Protein AF-A0A096LL89-F1 (afdb_monomer_lite)

Radius of gyration: 14.62 Å; chains: 1; bounding box: 27×29×42 Å

Structure (mmCIF, N/CA/C/O backbone):
data_AF-A0A096LL89-F1
#
_entry.id   AF-A0A096LL89-F1
#
loop_
_atom_site.group_PDB
_atom_site.id
_atom_site.type_symbol
_atom_site.label_atom_id
_atom_site.label_alt_id
_atom_site.label_comp_id
_atom_site.label_asym_id
_atom_site.label_entity_id
_atom_site.label_seq_id
_atom_site.pdbx_PDB_ins_code
_atom_site.Cartn_x
_atom_site.Cartn_y
_atom_site.Cartn_z
_atom_site.occupancy
_atom_site.B_iso_or_equiv
_atom_site.auth_seq_id
_atom_site.auth_comp_id
_atom_site.auth_asym_id
_atom_site.auth_atom_id
_atom_site.pdbx_PDB_model_num
ATOM 1 N N . MET A 1 1 ? 9.174 5.399 2.234 1.00 56.66 1 MET A N 1
ATOM 2 C CA . MET A 1 1 ? 8.123 6.413 2.494 1.00 56.66 1 MET A CA 1
ATOM 3 C C . MET A 1 1 ? 6.931 5.811 3.228 1.00 56.66 1 MET A C 1
ATOM 5 O O . MET A 1 1 ? 6.639 6.273 4.319 1.00 56.66 1 MET A O 1
ATOM 9 N N . LEU A 1 2 ? 6.275 4.781 2.680 1.00 60.78 2 LEU A N 1
ATOM 10 C CA . LEU A 1 2 ? 5.147 4.113 3.347 1.00 60.78 2 LEU A CA 1
ATOM 11 C C . LEU A 1 2 ? 5.511 3.566 4.733 1.00 60.78 2 LEU A C 1
ATOM 13 O O . LEU A 1 2 ? 4.757 3.781 5.673 1.00 60.78 2 LEU A O 1
ATOM 17 N N . GLU A 1 3 ? 6.699 2.984 4.895 1.00 65.38 3 GLU A N 1
ATOM 18 C CA . GLU A 1 3 ? 7.200 2.531 6.202 1.00 65.38 3 GLU A CA 1
ATOM 19 C C . GLU A 1 3 ? 7.307 3.662 7.236 1.00 65.38 3 GLU A C 1
ATOM 21 O O . GLU A 1 3 ? 6.878 3.502 8.372 1.00 65.38 3 GLU A O 1
ATOM 26 N N . LEU A 1 4 ? 7.782 4.843 6.832 1.00 60.41 4 LEU A N 1
ATOM 27 C CA . LEU A 1 4 ? 7.888 6.012 7.714 1.00 60.41 4 LEU A CA 1
ATOM 28 C C . LEU A 1 4 ? 6.517 6.553 8.149 1.00 60.41 4 LEU A C 1
ATOM 30 O O . LEU A 1 4 ? 6.412 7.168 9.206 1.00 60.41 4 LEU A O 1
ATOM 34 N N . LEU A 1 5 ? 5.479 6.352 7.334 1.00 64.81 5 LEU A N 1
ATOM 35 C CA . LEU A 1 5 ? 4.137 6.895 7.567 1.00 64.81 5 LEU A CA 1
ATOM 36 C C . LEU A 1 5 ? 3.173 5.894 8.219 1.00 64.81 5 LEU A C 1
ATOM 38 O O . LEU A 1 5 ? 2.239 6.310 8.902 1.00 64.81 5 LEU A O 1
ATOM 42 N N .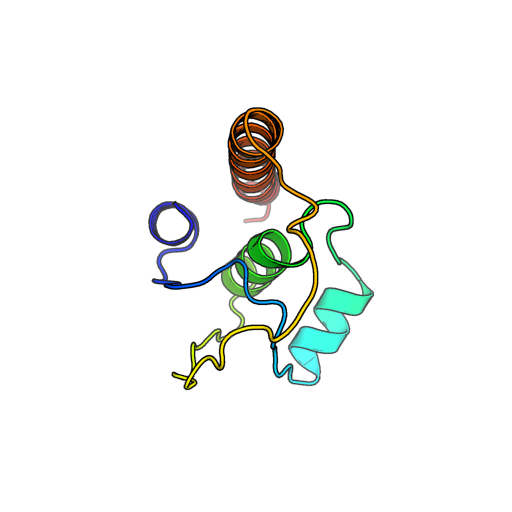 THR A 1 6 ? 3.390 4.594 8.018 1.00 65.19 6 THR A N 1
ATOM 43 C CA . THR A 1 6 ? 2.509 3.509 8.491 1.00 65.19 6 THR A CA 1
ATOM 44 C C . THR A 1 6 ? 3.174 2.589 9.518 1.00 65.19 6 THR A C 1
ATOM 46 O O . THR A 1 6 ? 2.486 1.816 10.180 1.00 65.19 6 THR A O 1
ATOM 49 N N . GLY A 1 7 ? 4.502 2.653 9.664 1.00 66.31 7 GLY A N 1
ATOM 50 C CA . GLY A 1 7 ? 5.283 1.785 10.547 1.00 66.31 7 GLY A CA 1
ATOM 51 C C . GLY A 1 7 ? 5.488 0.356 10.032 1.00 66.31 7 GLY A C 1
ATOM 52 O O . GLY A 1 7 ? 6.011 -0.473 10.772 1.00 66.31 7 GLY A O 1
ATOM 53 N N . LYS A 1 8 ? 5.071 0.039 8.796 1.00 72.38 8 LYS A N 1
ATOM 54 C CA . LYS A 1 8 ? 5.209 -1.294 8.187 1.00 72.38 8 LYS A CA 1
ATOM 55 C C . LYS A 1 8 ? 5.976 -1.233 6.867 1.00 72.38 8 LYS A C 1
ATOM 57 O O . LYS A 1 8 ? 5.752 -0.342 6.049 1.00 72.38 8 LYS A O 1
ATOM 62 N N . VAL A 1 9 ? 6.858 -2.206 6.653 1.00 76.06 9 VAL A N 1
ATOM 63 C CA . VAL A 1 9 ? 7.633 -2.340 5.413 1.00 76.06 9 VAL A CA 1
ATOM 64 C C . VAL A 1 9 ? 6.727 -2.892 4.311 1.00 76.06 9 VAL A C 1
ATOM 66 O O . VAL A 1 9 ? 6.119 -3.945 4.484 1.00 76.06 9 VAL A O 1
ATOM 69 N N . VAL A 1 10 ? 6.652 -2.170 3.192 1.00 78.88 10 VAL A N 1
ATOM 70 C CA . VAL A 1 10 ? 6.045 -2.617 1.929 1.00 78.88 10 VAL A CA 1
ATOM 71 C C . VAL A 1 10 ? 7.101 -2.421 0.853 1.00 78.88 10 VAL A C 1
ATOM 73 O O . VAL A 1 10 ? 7.570 -1.298 0.649 1.00 78.88 10 VAL A O 1
ATOM 76 N N . THR A 1 11 ? 7.515 -3.514 0.226 1.00 77.81 11 THR A N 1
ATOM 77 C CA . THR A 1 11 ? 8.590 -3.560 -0.766 1.00 77.81 11 THR A CA 1
ATOM 78 C C . THR A 1 11 ? 8.110 -3.193 -2.165 1.00 77.81 11 THR A C 1
ATOM 80 O O . THR A 1 11 ? 8.852 -2.524 -2.883 1.00 77.81 11 THR A O 1
ATOM 83 N N . ASP A 1 12 ? 6.868 -3.525 -2.529 1.00 77.19 12 ASP A N 1
ATOM 84 C CA . ASP A 1 12 ? 6.256 -3.104 -3.794 1.00 77.19 12 ASP A CA 1
ATOM 85 C C . ASP A 1 12 ? 4.821 -2.579 -3.593 1.00 77.19 12 ASP A C 1
ATOM 87 O O . ASP A 1 12 ? 3.839 -3.318 -3.712 1.00 77.19 12 ASP A O 1
ATOM 91 N N . PRO A 1 13 ? 4.660 -1.269 -3.334 1.00 70.50 13 PRO A N 1
ATOM 92 C CA . PRO A 1 13 ? 3.347 -0.655 -3.171 1.00 70.50 13 PRO A CA 1
ATOM 93 C C . PRO A 1 13 ? 2.630 -0.380 -4.499 1.00 70.50 13 PRO A C 1
ATOM 95 O O . PRO A 1 13 ? 1.496 0.094 -4.479 1.00 70.50 13 PRO A O 1
ATOM 98 N N . THR A 1 14 ? 3.284 -0.633 -5.637 1.00 74.94 14 THR A N 1
ATOM 99 C CA . THR A 1 14 ? 2.751 -0.357 -6.982 1.00 74.94 14 THR A CA 1
ATOM 100 C C . THR A 1 14 ? 2.099 -1.575 -7.623 1.00 74.94 14 THR A C 1
ATOM 102 O O . THR A 1 14 ? 1.457 -1.465 -8.666 1.00 74.94 14 THR A O 1
ATOM 105 N N . SER A 1 15 ? 2.219 -2.743 -6.989 1.00 74.88 15 SER A N 1
ATOM 106 C CA . SER A 1 15 ? 1.536 -3.947 -7.434 1.00 74.88 15 SER A CA 1
ATOM 107 C C . SER A 1 15 ? 0.022 -3.849 -7.219 1.00 74.88 15 SER A C 1
ATOM 109 O O . SER A 1 15 ? -0.481 -3.715 -6.093 1.00 74.88 15 SER A O 1
ATOM 111 N N . GLY A 1 16 ? -0.717 -3.994 -8.320 1.00 76.94 16 GLY A N 1
ATOM 112 C CA . GLY A 1 16 ? -2.170 -4.166 -8.315 1.00 76.94 16 GLY A CA 1
ATOM 113 C C . GLY A 1 16 ? -2.627 -5.593 -7.982 1.00 76.94 16 GLY A C 1
ATOM 114 O O . GLY A 1 16 ? -3.825 -5.840 -7.872 1.00 76.94 16 GLY A O 1
ATOM 115 N N . PHE A 1 17 ? -1.710 -6.557 -7.818 1.00 82.25 17 PHE A N 1
ATOM 116 C CA . PHE A 1 17 ? -2.073 -7.950 -7.544 1.00 82.25 17 PHE A CA 1
ATOM 117 C C . PHE A 1 17 ? -2.313 -8.180 -6.049 1.00 82.25 17 PHE A C 1
ATOM 119 O O . PHE A 1 17 ? -1.374 -8.159 -5.252 1.00 82.25 17 PHE A O 1
ATOM 126 N N . ARG A 1 18 ? -3.581 -8.369 -5.654 1.00 85.88 18 ARG A N 1
ATOM 127 C CA . ARG A 1 18 ? -3.999 -8.371 -4.242 1.00 85.88 18 ARG A CA 1
ATOM 128 C C . ARG A 1 18 ? -5.038 -9.435 -3.940 1.00 85.88 18 ARG A C 1
ATOM 130 O O . ARG A 1 18 ? -5.932 -9.693 -4.740 1.00 85.88 18 ARG A O 1
ATOM 137 N N . ALA A 1 19 ? -4.941 -9.991 -2.739 1.00 87.19 19 ALA A N 1
ATOM 138 C CA . ALA A 1 19 ? -5.982 -10.800 -2.126 1.00 87.19 19 ALA A CA 1
ATOM 139 C C . ALA A 1 19 ? -6.547 -10.036 -0.923 1.00 87.19 19 ALA A C 1
ATOM 141 O O . ALA A 1 19 ? -5.791 -9.583 -0.063 1.00 87.19 19 ALA A O 1
ATOM 142 N N . CYS A 1 20 ? -7.869 -9.890 -0.865 1.00 89.75 20 CYS A N 1
ATOM 143 C CA . CYS A 1 20 ? -8.562 -9.142 0.182 1.00 89.75 20 CYS A CA 1
ATOM 144 C C . CYS A 1 20 ? -9.561 -10.053 0.902 1.00 89.75 20 CYS A C 1
ATOM 146 O O . CYS A 1 20 ? -10.250 -10.856 0.271 1.00 89.75 20 CYS A O 1
ATOM 148 N N . ASN A 1 21 ? -9.641 -9.930 2.227 1.00 89.88 21 ASN A N 1
ATOM 149 C CA . ASN A 1 21 ? -10.697 -10.562 3.014 1.00 89.88 21 ASN A CA 1
ATOM 150 C C . ASN A 1 21 ? -11.973 -9.695 2.992 1.00 89.88 21 ASN A C 1
ATOM 152 O O . ASN A 1 21 ? -11.993 -8.608 2.415 1.00 89.88 21 ASN A O 1
ATOM 156 N N . LYS A 1 22 ? -13.048 -10.168 3.634 1.00 92.00 22 LYS A N 1
ATOM 157 C CA . LYS A 1 22 ? -14.336 -9.453 3.676 1.00 92.00 22 LYS A CA 1
ATOM 158 C C . LYS A 1 22 ? -14.219 -8.047 4.276 1.00 92.00 22 LYS A C 1
ATOM 160 O O . LYS A 1 22 ? -14.831 -7.130 3.744 1.00 92.00 22 LYS A O 1
ATOM 165 N N . ASP A 1 23 ? -13.409 -7.876 5.319 1.00 88.44 23 ASP A N 1
ATOM 166 C CA . ASP A 1 23 ? -13.238 -6.583 5.996 1.00 88.44 23 ASP A CA 1
ATOM 167 C C . ASP A 1 23 ? -12.519 -5.567 5.099 1.00 88.44 23 ASP A C 1
ATOM 169 O O . ASP A 1 23 ? -12.924 -4.411 5.005 1.00 88.44 23 ASP A O 1
ATOM 173 N N . ALA A 1 24 ? -11.481 -6.010 4.385 1.00 88.12 24 ALA A N 1
ATOM 174 C CA . ALA A 1 24 ? -10.787 -5.184 3.405 1.00 88.12 24 ALA A CA 1
ATOM 175 C C . ALA A 1 24 ? -11.705 -4.812 2.231 1.00 88.12 24 ALA A C 1
ATOM 177 O O . ALA A 1 24 ? -11.681 -3.674 1.775 1.00 88.12 24 ALA A O 1
ATOM 178 N N . ILE A 1 25 ? -12.546 -5.742 1.766 1.00 90.31 25 ILE A N 1
ATOM 179 C CA . ILE A 1 25 ? -13.534 -5.460 0.716 1.00 90.31 25 ILE A CA 1
ATOM 180 C C . ILE A 1 25 ? -14.535 -4.396 1.186 1.00 90.31 25 ILE A C 1
ATOM 182 O O . ILE A 1 25 ? -14.756 -3.432 0.461 1.00 90.31 25 ILE A O 1
ATOM 186 N N . ASP A 1 26 ? -15.101 -4.524 2.390 1.00 90.75 26 ASP A N 1
ATOM 187 C CA . ASP A 1 26 ? -16.045 -3.534 2.934 1.00 90.75 26 ASP A CA 1
ATOM 188 C C . ASP A 1 26 ? -15.407 -2.142 3.070 1.00 90.75 26 ASP A C 1
ATOM 190 O O . ASP A 1 26 ? -16.027 -1.135 2.721 1.00 90.75 26 ASP A O 1
ATOM 194 N N . LEU A 1 27 ? -14.143 -2.083 3.502 1.00 88.19 27 LEU A N 1
ATOM 195 C CA . LEU A 1 27 ? -13.378 -0.840 3.544 1.00 88.19 27 LEU A CA 1
ATOM 196 C C . LEU A 1 27 ? -13.244 -0.211 2.152 1.00 88.19 27 LEU A C 1
ATOM 198 O O . LEU A 1 27 ? -13.570 0.961 1.966 1.00 88.19 27 LEU A O 1
ATOM 202 N N . PHE A 1 28 ? -12.782 -0.986 1.172 1.00 88.19 28 PHE A N 1
ATOM 203 C CA . PHE A 1 28 ? -12.538 -0.489 -0.179 1.00 88.19 28 PHE A CA 1
ATOM 204 C C . PHE A 1 28 ? -13.828 -0.150 -0.928 1.00 88.19 28 PHE A C 1
ATOM 206 O O . PHE A 1 28 ? -13.827 0.755 -1.749 1.00 88.19 28 PHE A O 1
ATOM 213 N N . CYS A 1 29 ? -14.958 -0.778 -0.603 1.00 87.50 29 CYS A N 1
ATOM 214 C CA . CYS A 1 29 ? -16.257 -0.350 -1.122 1.00 87.50 29 CYS A CA 1
ATOM 215 C C . CYS A 1 29 ? -16.674 1.045 -0.626 1.00 87.50 29 CYS A C 1
ATOM 217 O O . CYS A 1 29 ? -17.436 1.725 -1.309 1.00 87.50 29 CYS A O 1
ATOM 219 N N . LYS A 1 30 ? -16.206 1.468 0.554 1.00 85.12 30 LYS A N 1
ATOM 220 C CA . LYS A 1 30 ? -16.523 2.780 1.143 1.00 85.12 30 LYS A CA 1
ATOM 221 C C . LYS A 1 30 ? -15.508 3.851 0.764 1.00 85.12 30 LYS A C 1
ATOM 223 O O . LYS A 1 30 ? -15.874 5.011 0.609 1.00 85.12 30 LYS A O 1
ATOM 228 N N . SER A 1 31 ? -14.238 3.474 0.6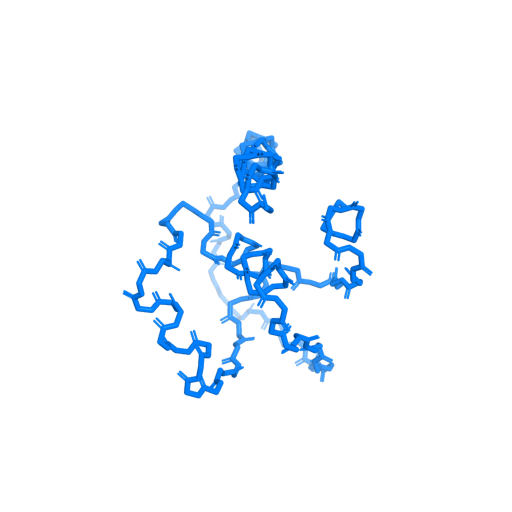61 1.00 78.56 31 SER A N 1
ATOM 229 C CA . SER A 1 31 ? -13.140 4.387 0.372 1.00 78.56 31 SER A CA 1
ATOM 230 C C . SER A 1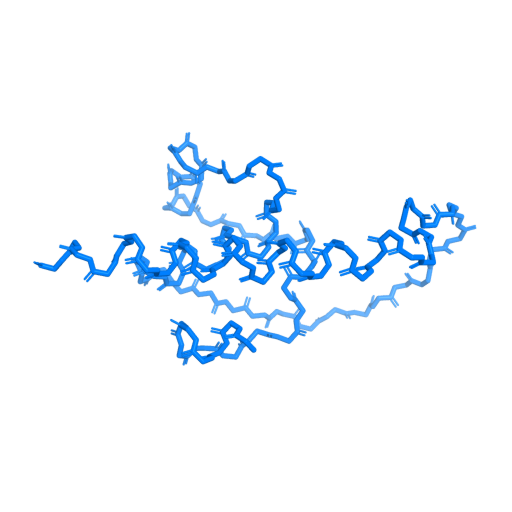 31 ? -12.096 3.668 -0.477 1.00 78.56 31 SER A C 1
ATOM 232 O O . SER A 1 31 ? -11.285 2.887 0.027 1.00 78.56 31 SER A O 1
ATOM 234 N N . TYR A 1 32 ? -12.148 3.929 -1.783 1.00 79.69 32 TYR A N 1
ATOM 235 C CA . TYR A 1 32 ? -11.136 3.499 -2.737 1.00 79.69 32 TYR A CA 1
ATOM 236 C C . TYR A 1 32 ? -10.534 4.731 -3.421 1.00 79.69 32 TYR A C 1
ATOM 238 O O . TYR A 1 32 ? -11.299 5.577 -3.878 1.00 79.69 32 TYR A O 1
ATOM 246 N N . PRO A 1 33 ? -9.201 4.864 -3.479 1.00 74.75 33 PRO A N 1
ATOM 247 C CA . PRO A 1 33 ? -8.559 5.993 -4.143 1.00 74.75 33 PRO A CA 1
ATOM 248 C C . PRO A 1 33 ? -8.678 5.884 -5.669 1.00 74.75 33 PRO A C 1
ATOM 250 O O . PRO A 1 33 ? -8.418 4.816 -6.223 1.00 74.75 33 PRO A O 1
ATOM 253 N N . ASP A 1 34 ? -9.025 6.982 -6.345 1.00 72.25 34 ASP A N 1
ATOM 254 C CA . ASP A 1 34 ? -9.173 7.027 -7.809 1.00 72.25 34 ASP A CA 1
ATOM 255 C C . ASP A 1 34 ? -7.843 7.250 -8.552 1.00 72.25 34 ASP A C 1
ATOM 257 O O . ASP A 1 34 ? -7.601 6.621 -9.581 1.00 72.25 34 ASP A O 1
ATOM 261 N N . ASP A 1 35 ? -6.969 8.126 -8.041 1.00 65.94 35 ASP A N 1
ATOM 262 C CA . ASP A 1 35 ? -5.735 8.526 -8.740 1.00 65.94 35 ASP A CA 1
ATOM 263 C C . ASP A 1 35 ? -4.608 7.490 -8.604 1.00 65.94 35 ASP A C 1
ATOM 265 O O . ASP A 1 35 ? -3.940 7.156 -9.585 1.00 65.94 35 ASP A O 1
ATOM 269 N N . TYR A 1 36 ? -4.396 6.970 -7.391 1.00 68.62 36 TYR A N 1
ATOM 270 C CA . TYR A 1 36 ? -3.365 5.969 -7.092 1.00 68.62 36 TYR A CA 1
ATOM 271 C C . TYR A 1 36 ? -3.928 4.869 -6.206 1.00 68.62 36 TYR A C 1
ATOM 273 O O . TYR A 1 36 ? -3.578 4.768 -5.020 1.00 68.62 36 TYR A O 1
ATOM 281 N N . PRO A 1 37 ? -4.810 4.029 -6.773 1.00 72.38 37 PRO A N 1
ATOM 282 C CA . PRO A 1 37 ? -5.502 3.008 -6.015 1.00 72.38 37 PRO A CA 1
ATOM 283 C C . PRO A 1 37 ? -4.513 2.094 -5.303 1.00 72.38 37 PRO A C 1
ATOM 285 O O . PRO A 1 37 ? -4.791 1.666 -4.187 1.00 72.38 37 PRO A O 1
ATOM 288 N N . GLU A 1 38 ? -3.339 1.820 -5.880 1.00 76.06 38 GLU A N 1
ATOM 289 C CA . GLU A 1 38 ? -2.389 0.895 -5.287 1.00 76.06 38 GLU A CA 1
ATOM 290 C C . GLU A 1 38 ? -1.773 1.388 -3.959 1.00 76.06 38 GLU A C 1
ATOM 292 O O . GLU A 1 38 ? -2.058 0.781 -2.917 1.00 76.06 38 GLU A O 1
ATOM 297 N N . PRO A 1 39 ? -0.938 2.437 -3.925 1.00 76.69 39 PRO A N 1
ATOM 298 C CA . PRO A 1 39 ? -0.244 2.834 -2.702 1.00 76.69 39 PRO A CA 1
ATOM 299 C C . PRO A 1 39 ? -1.184 3.430 -1.645 1.00 76.69 39 PRO A C 1
ATOM 301 O O . PRO A 1 39 ? -0.970 3.220 -0.449 1.00 76.69 39 PRO A O 1
ATOM 304 N N . GLU A 1 40 ? -2.228 4.152 -2.057 1.00 78.62 40 GLU A N 1
ATOM 305 C CA . GLU A 1 40 ? -3.122 4.840 -1.123 1.00 78.62 40 GLU A CA 1
ATOM 306 C C . GLU A 1 40 ? -4.039 3.869 -0.374 1.00 78.62 40 GLU A C 1
ATOM 308 O O . GLU A 1 40 ? -4.203 3.994 0.840 1.00 78.62 40 GLU A O 1
ATOM 313 N N . SER A 1 41 ? -4.575 2.844 -1.043 1.00 82.94 41 SER A N 1
ATOM 314 C CA . SER A 1 41 ? -5.409 1.843 -0.362 1.00 82.94 41 SER A CA 1
ATOM 315 C C . SER A 1 41 ? -4.604 0.972 0.611 1.00 82.94 41 SER A C 1
ATOM 317 O O . SER A 1 41 ? -5.122 0.610 1.668 1.00 82.94 41 SER A O 1
ATOM 319 N N . ILE A 1 42 ? -3.323 0.693 0.323 1.00 83.81 42 ILE A N 1
ATOM 320 C CA . ILE A 1 42 ? -2.408 0.040 1.277 1.00 83.81 42 ILE A CA 1
ATOM 321 C C . ILE A 1 42 ? -2.217 0.930 2.509 1.00 83.81 42 ILE A C 1
ATOM 323 O O . ILE A 1 42 ? -2.339 0.450 3.638 1.00 83.81 42 ILE A O 1
ATOM 327 N N . ALA A 1 43 ? -1.949 2.224 2.306 1.00 81.69 43 ALA A N 1
ATOM 328 C CA . ALA A 1 43 ? -1.777 3.170 3.405 1.00 81.69 43 ALA A CA 1
ATOM 329 C C . ALA A 1 43 ? -3.043 3.274 4.273 1.00 81.69 43 ALA A C 1
ATOM 331 O O . ALA A 1 43 ? -2.947 3.244 5.502 1.00 81.69 43 ALA A O 1
ATOM 332 N N . LEU A 1 44 ? -4.224 3.332 3.648 1.00 83.12 44 LEU A N 1
ATOM 333 C CA . LEU A 1 44 ? -5.517 3.368 4.332 1.00 83.12 44 LEU A CA 1
ATOM 334 C C . LEU A 1 44 ? -5.767 2.093 5.148 1.00 83.12 44 LEU A C 1
ATOM 336 O O . LEU A 1 44 ? -6.078 2.176 6.337 1.00 83.12 44 LEU A O 1
ATOM 340 N N . ALA A 1 45 ? -5.573 0.917 4.545 1.00 85.38 45 ALA A N 1
ATOM 341 C CA . ALA A 1 45 ? -5.752 -0.364 5.223 1.00 85.38 45 ALA A CA 1
ATOM 342 C C . ALA A 1 45 ? -4.822 -0.496 6.439 1.00 85.38 45 ALA A C 1
ATOM 344 O O . ALA A 1 45 ? -5.260 -0.882 7.523 1.00 85.38 45 ALA A O 1
ATOM 345 N N . MET A 1 46 ? -3.550 -0.110 6.293 1.00 83.81 46 MET A N 1
ATOM 346 C CA . MET A 1 46 ? -2.593 -0.114 7.400 1.00 83.81 46 MET A CA 1
ATOM 347 C C . MET A 1 46 ? -2.982 0.861 8.512 1.00 83.81 46 MET A C 1
ATOM 349 O O . MET A 1 46 ? -2.863 0.521 9.690 1.00 83.81 46 MET A O 1
ATOM 353 N N . LYS A 1 47 ? -3.470 2.053 8.154 1.00 80.25 47 LYS A N 1
ATOM 354 C CA . LYS A 1 47 ? -3.889 3.074 9.118 1.00 80.25 47 LYS A CA 1
ATOM 355 C C . LYS A 1 47 ? -5.110 2.653 9.935 1.00 80.25 47 LYS A C 1
ATOM 357 O O . LYS A 1 47 ? -5.175 2.955 11.121 1.00 80.25 47 LYS A O 1
ATOM 362 N N . LEU A 1 48 ? -6.032 1.919 9.319 1.00 83.69 48 LEU A N 1
ATOM 363 C CA . LEU A 1 48 ? -7.211 1.356 9.980 1.00 83.69 48 LEU A CA 1
ATOM 364 C C . LEU A 1 48 ? -6.921 0.046 10.729 1.00 83.69 48 LEU A C 1
ATOM 366 O O . LEU A 1 48 ? -7.835 -0.591 11.244 1.00 83.69 48 LEU A O 1
ATOM 370 N N . GLY A 1 49 ? -5.650 -0.360 10.819 1.00 83.00 49 GLY A N 1
ATOM 371 C CA . GLY A 1 49 ? -5.227 -1.514 11.607 1.00 83.00 49 GLY A CA 1
ATOM 372 C C . GLY A 1 49 ? -5.432 -2.865 10.924 1.00 83.00 49 GLY A C 1
ATOM 373 O O . GLY A 1 49 ? -5.222 -3.894 11.568 1.00 83.00 49 GLY A O 1
ATOM 374 N N . LEU A 1 50 ? -5.783 -2.902 9.632 1.00 85.69 50 LEU A N 1
ATOM 375 C CA . LEU A 1 50 ? -5.882 -4.165 8.906 1.00 85.69 50 LEU A CA 1
ATOM 376 C C . LEU A 1 50 ? -4.490 -4.817 8.760 1.00 85.69 50 LEU A C 1
ATOM 378 O O . LEU A 1 50 ? -3.477 -4.134 8.530 1.00 85.69 50 LEU A O 1
ATOM 382 N N . PRO A 1 51 ? -4.398 -6.151 8.899 1.00 84.19 51 PRO A N 1
ATOM 383 C CA . PRO A 1 51 ? -3.167 -6.873 8.630 1.00 84.19 51 PRO A CA 1
ATOM 384 C C . PRO A 1 51 ? -2.894 -6.872 7.122 1.00 84.19 51 PRO A C 1
ATOM 386 O O . PRO A 1 51 ? -3.689 -7.369 6.330 1.00 84.19 51 PRO A O 1
ATOM 389 N N . VAL A 1 52 ? -1.744 -6.324 6.737 1.00 86.25 52 VAL A N 1
ATOM 390 C CA . VAL A 1 52 ? -1.248 -6.309 5.357 1.00 86.25 52 VAL A CA 1
ATOM 391 C C . VAL A 1 52 ? 0.054 -7.099 5.335 1.00 86.25 52 VAL A C 1
ATOM 393 O O . VAL A 1 52 ? 0.919 -6.864 6.182 1.00 86.25 52 VAL A O 1
ATOM 396 N N . MET A 1 53 ? 0.171 -8.041 4.399 1.00 84.44 53 MET A N 1
ATOM 397 C CA . MET A 1 53 ? 1.362 -8.868 4.197 1.00 84.44 53 MET A CA 1
ATOM 398 C C . MET A 1 53 ? 1.708 -8.942 2.712 1.00 84.44 53 MET A C 1
ATOM 400 O O . MET A 1 53 ? 0.814 -8.957 1.867 1.00 84.44 53 MET A O 1
ATOM 404 N N . GLU A 1 54 ? 3.001 -9.034 2.409 1.00 85.06 54 GLU A N 1
ATOM 405 C CA . GLU A 1 54 ? 3.502 -9.263 1.055 1.00 85.06 54 GLU A CA 1
ATOM 406 C C . GLU A 1 54 ? 3.854 -10.741 0.871 1.00 85.06 54 GLU A C 1
ATOM 408 O O . GLU A 1 54 ? 4.524 -11.345 1.711 1.00 85.06 54 GLU A O 1
ATOM 413 N N . ALA A 1 55 ? 3.398 -11.327 -0.236 1.00 84.88 55 ALA A N 1
ATOM 414 C CA . ALA A 1 55 ? 3.772 -12.674 -0.642 1.00 84.88 55 ALA A CA 1
ATOM 415 C C . ALA A 1 55 ? 4.745 -12.585 -1.829 1.00 84.88 55 ALA A C 1
ATOM 417 O O . ALA A 1 55 ? 4.403 -11.957 -2.836 1.00 84.88 55 ALA A O 1
ATOM 418 N N . PRO A 1 56 ? 5.942 -13.197 -1.749 1.00 81.75 56 PRO A N 1
ATOM 419 C CA . PRO A 1 56 ? 6.897 -13.155 -2.845 1.00 81.75 56 PRO A CA 1
ATOM 420 C C . PRO A 1 56 ? 6.337 -13.902 -4.056 1.00 81.75 56 PRO A C 1
ATOM 422 O O . PRO A 1 56 ? 5.871 -15.037 -3.952 1.00 81.75 56 PRO A O 1
ATOM 425 N N . VAL A 1 57 ? 6.425 -13.273 -5.224 1.00 79.94 57 VAL A N 1
ATOM 426 C CA . VAL A 1 57 ? 5.998 -13.846 -6.502 1.00 79.94 57 VAL A CA 1
ATOM 427 C C . VAL A 1 57 ? 7.108 -13.717 -7.531 1.00 79.94 57 VAL A C 1
ATOM 429 O O . VAL A 1 57 ? 7.849 -12.735 -7.565 1.00 79.94 57 VAL A O 1
ATOM 432 N N . LYS A 1 58 ? 7.229 -14.728 -8.393 1.00 81.56 58 LYS A N 1
ATOM 433 C CA . LYS A 1 58 ? 8.154 -14.679 -9.522 1.00 81.56 58 LYS A CA 1
ATOM 434 C C . LYS A 1 58 ? 7.508 -13.865 -10.640 1.00 81.56 58 LYS A C 1
ATOM 436 O O . LYS A 1 58 ? 6.606 -14.354 -11.318 1.00 81.56 58 LYS A O 1
ATOM 441 N N . MET A 1 59 ? 7.964 -12.628 -10.809 1.00 77.62 59 MET A N 1
ATOM 442 C CA . MET A 1 59 ? 7.513 -11.769 -11.901 1.00 77.62 59 MET A CA 1
ATOM 443 C C . MET A 1 59 ? 8.014 -12.322 -13.237 1.00 77.62 59 MET A C 1
ATOM 445 O O . MET A 1 59 ? 9.210 -12.558 -13.408 1.00 77.62 59 MET A O 1
ATOM 449 N N . ASN A 1 60 ? 7.097 -12.532 -14.179 1.00 79.00 60 ASN A N 1
ATOM 450 C CA . ASN A 1 60 ? 7.444 -12.832 -15.564 1.00 79.00 60 ASN A CA 1
ATOM 451 C C . ASN A 1 60 ? 7.480 -11.525 -16.354 1.00 79.00 60 ASN A C 1
ATOM 453 O O . ASN A 1 60 ? 6.595 -10.681 -16.193 1.00 79.00 60 ASN A O 1
ATOM 457 N N . GLU A 1 61 ? 8.484 -11.362 -17.213 1.00 75.12 61 GLU A N 1
ATOM 458 C CA . GLU A 1 61 ? 8.563 -10.179 -18.064 1.00 75.12 61 GLU A CA 1
ATOM 459 C C . GLU A 1 61 ? 7.353 -10.095 -18.995 1.00 75.12 61 GLU A C 1
ATOM 461 O O . GLU A 1 61 ? 6.863 -11.091 -19.540 1.00 75.12 61 GLU A O 1
ATOM 466 N N . ARG A 1 62 ? 6.859 -8.870 -19.176 1.00 73.38 62 ARG A N 1
ATOM 467 C CA . ARG A 1 62 ? 5.758 -8.601 -20.096 1.00 73.38 62 ARG A CA 1
ATOM 468 C C . ARG A 1 62 ? 6.249 -8.871 -21.517 1.00 73.38 62 ARG A C 1
ATOM 470 O O . ARG A 1 62 ? 7.204 -8.249 -21.961 1.00 73.38 62 ARG A O 1
ATOM 477 N N . GLN A 1 63 ? 5.551 -9.730 -22.259 1.00 75.00 63 GLN A N 1
ATOM 478 C CA . GLN A 1 63 ? 5.863 -9.980 -23.675 1.00 75.00 63 GLN A CA 1
ATOM 479 C C . GLN A 1 63 ? 5.380 -8.862 -24.621 1.00 75.00 63 GLN A C 1
ATOM 481 O O . GLN A 1 63 ? 5.625 -8.917 -25.823 1.00 75.00 63 GLN A O 1
ATOM 486 N N . GLY A 1 64 ? 4.701 -7.834 -24.097 1.00 75.12 64 GLY A N 1
ATOM 487 C CA . GLY A 1 64 ? 4.214 -6.703 -24.882 1.00 75.12 64 GLY A CA 1
ATOM 488 C C . GLY A 1 64 ? 3.623 -5.565 -24.042 1.00 75.12 64 GLY A C 1
ATOM 489 O O . GLY A 1 64 ? 3.292 -5.727 -22.863 1.00 75.12 64 GLY A O 1
ATOM 490 N N . GLY A 1 65 ? 3.478 -4.404 -24.686 1.00 64.12 65 GLY A N 1
ATOM 491 C CA . GLY A 1 65 ? 3.025 -3.143 -24.090 1.00 64.12 65 GLY A CA 1
ATOM 492 C C . GLY A 1 65 ? 4.170 -2.147 -23.887 1.00 64.12 65 GLY A C 1
ATOM 493 O O . GLY A 1 65 ? 5.264 -2.520 -23.476 1.00 64.12 65 GLY A O 1
ATOM 494 N N . ARG A 1 66 ? 3.926 -0.867 -24.188 1.00 55.56 66 ARG A N 1
ATOM 495 C CA . ARG A 1 66 ? 4.804 0.241 -23.782 1.00 55.56 66 ARG A CA 1
ATOM 496 C C . ARG A 1 66 ? 4.279 0.787 -22.459 1.00 55.56 66 ARG A C 1
ATOM 498 O O . ARG A 1 66 ? 3.068 0.945 -22.327 1.00 55.56 66 ARG A O 1
ATOM 505 N N . SER A 1 67 ? 5.160 1.069 -21.500 1.00 59.41 67 SER A N 1
ATOM 506 C CA . SER A 1 67 ? 4.762 1.772 -20.278 1.00 59.41 67 SER A CA 1
ATOM 507 C C . SER A 1 67 ? 4.063 3.076 -20.653 1.00 59.41 67 SER A C 1
ATOM 509 O O . SER A 1 67 ? 4.633 3.899 -21.367 1.00 59.41 67 SER A O 1
ATOM 511 N N . SER A 1 68 ? 2.843 3.273 -20.155 1.00 55.94 68 SER A N 1
ATOM 512 C CA . SER A 1 68 ? 2.117 4.546 -20.279 1.00 55.94 68 SER A CA 1
ATOM 513 C C . SER A 1 68 ? 2.846 5.695 -19.560 1.00 55.94 68 SER A C 1
ATOM 515 O O . SER A 1 68 ? 2.566 6.864 -19.803 1.00 55.94 68 SER A O 1
ATOM 517 N N . ILE A 1 69 ? 3.812 5.354 -18.701 1.00 57.34 69 ILE A N 1
ATOM 518 C CA . ILE A 1 69 ? 4.742 6.253 -18.020 1.00 57.34 69 ILE A CA 1
ATOM 519 C C . ILE A 1 69 ? 6.032 6.323 -18.849 1.00 57.34 69 ILE A C 1
ATOM 521 O O . ILE A 1 69 ? 6.861 5.413 -18.812 1.00 57.34 69 ILE A O 1
ATOM 525 N N . GLY A 1 70 ? 6.184 7.389 -19.635 1.00 48.78 70 GLY A N 1
ATOM 526 C CA . GLY A 1 70 ? 7.408 7.695 -20.375 1.00 48.78 70 GLY A CA 1
ATOM 527 C C . GLY A 1 70 ? 8.115 8.932 -19.814 1.00 48.78 70 GLY A C 1
ATOM 528 O O . GLY A 1 70 ? 7.514 9.998 -19.703 1.00 48.78 70 GLY A O 1
ATOM 529 N N . GLY A 1 71 ? 9.410 8.820 -19.503 1.00 65.06 71 GLY A N 1
ATOM 530 C CA . GLY A 1 71 ? 10.307 9.967 -19.292 1.00 65.06 71 GLY A CA 1
ATOM 531 C C . GLY A 1 71 ? 9.902 10.931 -18.164 1.00 65.06 71 GLY A C 1
ATOM 532 O O . GLY A 1 71 ? 9.817 10.542 -17.002 1.00 65.06 71 GLY A O 1
ATOM 533 N N . PHE A 1 72 ? 9.692 12.210 -18.493 1.00 58.56 72 PHE A N 1
ATOM 534 C CA . PHE A 1 72 ? 9.409 13.291 -17.532 1.00 58.56 72 PHE A CA 1
ATOM 535 C C . PHE A 1 72 ? 8.074 13.141 -16.786 1.00 58.56 72 PHE A C 1
ATOM 537 O O . PHE A 1 72 ? 7.950 13.616 -15.655 1.00 58.56 72 PHE A O 1
ATOM 544 N N . SER A 1 73 ? 7.098 12.438 -17.370 1.00 60.06 73 SER A N 1
ATOM 545 C CA . SER A 1 73 ? 5.807 12.168 -16.730 1.00 60.06 73 SER A CA 1
ATOM 546 C C . SER A 1 73 ? 5.970 11.350 -15.448 1.00 60.06 73 SER A C 1
ATOM 548 O O . SER A 1 73 ? 5.233 11.577 -14.500 1.00 60.06 73 SER A O 1
ATOM 550 N N . SER A 1 74 ? 6.979 10.472 -15.383 1.00 64.44 74 SER A N 1
ATOM 551 C CA . SER A 1 74 ? 7.294 9.633 -14.214 1.00 64.44 74 SER A CA 1
ATOM 552 C C . SER A 1 74 ? 7.667 10.453 -12.979 1.00 64.44 74 SER A C 1
ATOM 554 O O . SER A 1 74 ? 7.269 10.120 -11.869 1.00 64.44 74 SER A O 1
ATOM 556 N N . VAL A 1 75 ? 8.429 11.536 -13.166 1.00 69.12 75 VAL A N 1
ATOM 557 C CA . VAL A 1 75 ? 8.886 12.393 -12.060 1.00 69.12 75 VAL A CA 1
ATOM 558 C C . VAL A 1 75 ? 7.721 13.211 -11.512 1.00 69.12 75 VAL A C 1
ATOM 560 O O . VAL A 1 75 ? 7.532 13.271 -10.300 1.00 69.12 75 VAL A O 1
ATOM 563 N N . TYR A 1 76 ? 6.903 13.780 -12.402 1.00 73.69 76 TYR A N 1
ATOM 564 C CA . TYR A 1 76 ? 5.673 14.471 -12.016 1.00 73.69 76 TYR A CA 1
ATOM 565 C C . TYR A 1 76 ? 4.714 13.529 -11.265 1.00 73.69 76 TYR A C 1
ATOM 567 O O . TYR A 1 76 ? 4.184 13.893 -10.216 1.00 73.69 76 TYR A O 1
ATOM 575 N N . TYR A 1 77 ? 4.582 12.286 -11.742 1.00 70.50 77 TYR A N 1
ATOM 576 C CA . TYR A 1 77 ? 3.817 11.226 -11.079 1.00 70.50 77 TYR A CA 1
ATOM 577 C C . TYR A 1 77 ? 4.329 10.943 -9.661 1.00 7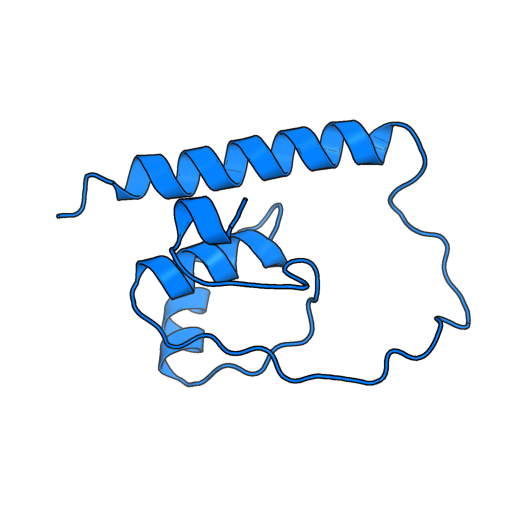0.50 77 TYR A C 1
ATOM 579 O O . TYR A 1 77 ? 3.563 11.002 -8.704 1.00 70.50 77 TYR A O 1
ATOM 587 N N . MET A 1 78 ? 5.635 10.703 -9.504 1.00 74.44 78 MET A N 1
ATOM 588 C CA . MET A 1 78 ? 6.244 10.397 -8.203 1.00 74.44 78 MET A CA 1
ATOM 589 C C . MET A 1 78 ? 6.034 11.519 -7.179 1.00 74.44 78 MET A C 1
ATOM 591 O O . MET A 1 78 ? 5.808 11.239 -6.001 1.00 74.44 78 MET A O 1
ATOM 595 N N . ILE A 1 79 ? 6.071 12.782 -7.613 1.00 79.44 79 ILE A N 1
ATOM 596 C CA . ILE A 1 79 ? 5.817 13.937 -6.740 1.00 79.44 79 ILE A CA 1
ATOM 597 C C . ILE A 1 79 ? 4.347 13.977 -6.304 1.00 79.44 79 ILE A C 1
ATOM 599 O O . ILE A 1 79 ? 4.082 14.115 -5.109 1.00 79.44 79 ILE A O 1
ATOM 603 N N . ASN A 1 80 ? 3.398 13.802 -7.230 1.00 77.69 80 ASN A N 1
ATOM 604 C CA . ASN A 1 80 ? 1.967 13.809 -6.904 1.00 77.69 80 ASN A CA 1
ATOM 605 C C . ASN A 1 80 ? 1.582 12.671 -5.951 1.00 77.69 80 ASN A C 1
ATOM 607 O O . ASN A 1 80 ? 0.929 12.932 -4.945 1.00 77.69 80 ASN A O 1
ATOM 611 N N . VAL A 1 81 ? 2.059 11.445 -6.201 1.00 74.94 81 VAL A N 1
ATOM 612 C CA . VAL A 1 81 ? 1.865 10.293 -5.296 1.00 74.94 81 VAL A CA 1
ATOM 613 C C . VAL A 1 81 ? 2.395 10.599 -3.901 1.00 74.94 81 VAL A C 1
ATOM 615 O O . VAL A 1 81 ? 1.735 10.346 -2.895 1.00 74.94 81 VAL A O 1
ATOM 618 N N . THR A 1 82 ? 3.599 11.170 -3.831 1.00 78.38 82 THR A N 1
ATOM 619 C CA . THR A 1 82 ? 4.226 11.513 -2.554 1.00 78.38 82 THR A CA 1
ATOM 620 C C . THR A 1 82 ? 3.374 12.527 -1.782 1.00 78.38 82 THR A C 1
ATOM 622 O O . THR A 1 82 ? 3.147 12.372 -0.584 1.00 78.38 82 THR A O 1
ATOM 625 N N . LEU A 1 83 ? 2.852 13.554 -2.454 1.00 80.38 83 LEU A N 1
ATOM 626 C CA . LEU A 1 83 ? 1.995 14.557 -1.820 1.00 80.38 83 LEU A CA 1
ATOM 627 C C . LEU A 1 83 ? 0.646 13.973 -1.377 1.00 80.38 83 LEU A C 1
ATOM 629 O O . LEU A 1 83 ? 0.216 14.247 -0.256 1.00 80.38 83 LEU A O 1
ATOM 633 N N . ALA A 1 84 ? 0.020 13.131 -2.203 1.00 77.56 84 ALA A N 1
ATOM 634 C CA . ALA A 1 84 ? -1.252 12.481 -1.892 1.00 77.56 84 ALA A CA 1
ATOM 635 C C . ALA A 1 84 ? -1.145 11.600 -0.639 1.00 77.56 84 ALA A C 1
ATOM 637 O O . ALA A 1 84 ? -1.908 11.775 0.312 1.00 77.56 84 ALA A O 1
ATOM 638 N N . ILE A 1 85 ? -0.125 10.735 -0.566 1.00 74.44 85 ILE A N 1
ATOM 639 C CA . ILE A 1 85 ? 0.100 9.867 0.600 1.00 74.44 85 ILE A CA 1
ATOM 640 C C . ILE A 1 85 ? 0.350 10.704 1.867 1.00 74.44 85 ILE A C 1
ATOM 642 O O . ILE A 1 85 ? -0.184 10.384 2.930 1.00 74.44 85 ILE A O 1
ATOM 646 N N . VAL A 1 86 ? 1.124 11.796 1.781 1.00 80.12 86 VAL A N 1
ATOM 647 C CA . VAL A 1 86 ? 1.341 12.697 2.929 1.00 80.12 86 VAL A CA 1
ATOM 648 C C . VAL A 1 86 ? 0.025 13.315 3.396 1.00 80.12 86 VAL A C 1
ATOM 650 O O . VAL A 1 86 ? -0.240 13.309 4.598 1.00 80.12 86 VAL A O 1
ATOM 653 N N . LEU A 1 87 ? -0.813 13.804 2.478 1.00 80.00 87 LEU A N 1
ATOM 654 C CA . LEU A 1 87 ? -2.110 14.394 2.809 1.00 80.00 87 LEU A CA 1
ATOM 655 C C . LEU A 1 87 ? -3.060 13.374 3.440 1.00 80.00 87 LEU A C 1
ATOM 657 O O . LEU A 1 87 ? -3.636 13.668 4.483 1.00 80.00 87 LEU A O 1
ATOM 661 N N . VAL A 1 88 ? -3.170 12.163 2.891 1.00 76.38 88 VAL A N 1
ATOM 662 C CA . VAL A 1 88 ? -3.994 11.082 3.464 1.00 76.38 88 VAL A CA 1
ATOM 663 C C . VAL A 1 88 ? -3.533 10.743 4.884 1.00 76.38 88 VAL A C 1
ATOM 665 O O . VAL A 1 88 ? -4.332 10.678 5.829 1.00 76.38 88 VAL A O 1
ATOM 668 N N . CYS A 1 89 ? -2.221 10.592 5.076 1.00 68.44 89 CYS A N 1
ATOM 669 C CA . CYS A 1 89 ? -1.649 10.342 6.392 1.00 68.44 89 CYS A CA 1
ATOM 670 C C . CYS A 1 89 ? -1.872 11.510 7.366 1.00 68.44 89 CYS A C 1
ATOM 672 O O . CYS A 1 89 ? -2.064 11.254 8.558 1.00 68.44 89 CYS A O 1
ATOM 674 N N . TRP A 1 90 ? -1.884 12.758 6.889 1.00 73.88 90 TRP A N 1
ATOM 675 C CA . TRP A 1 90 ? -2.057 13.960 7.709 1.00 73.88 90 TRP A CA 1
ATOM 676 C C . TRP A 1 90 ? -3.521 14.251 8.064 1.00 73.88 90 TRP A C 1
ATOM 678 O O . TRP A 1 90 ? -3.817 14.488 9.231 1.00 73.88 90 TRP A O 1
ATOM 688 N N . VAL A 1 91 ? -4.448 14.148 7.107 1.00 70.50 91 VAL A N 1
ATOM 689 C CA . VAL A 1 91 ? -5.894 14.370 7.304 1.00 70.50 91 VAL A CA 1
ATOM 690 C C . VAL A 1 91 ? -6.454 13.407 8.345 1.00 70.50 91 VAL A C 1
ATOM 692 O O . VAL A 1 91 ? -7.073 13.824 9.316 1.00 70.50 91 VAL A O 1
ATOM 695 N N . HIS A 1 92 ? -6.136 12.119 8.233 1.00 59.41 92 HIS A N 1
ATOM 696 C CA . HIS A 1 92 ? -6.603 11.129 9.206 1.00 59.41 92 HIS A CA 1
ATOM 697 C C . HIS A 1 92 ? -5.766 11.136 10.512 1.00 59.41 92 HIS A C 1
ATOM 699 O O . HIS A 1 92 ? -5.758 10.156 11.252 1.00 59.41 92 HIS A O 1
ATOM 705 N N . ARG A 1 93 ? -4.917 12.146 10.766 1.00 55.44 93 ARG A N 1
ATOM 706 C CA . ARG A 1 93 ? -4.133 12.263 12.018 1.00 55.44 93 ARG A CA 1
ATOM 707 C C . ARG A 1 93 ? -4.954 12.885 13.158 1.00 55.44 93 ARG A C 1
ATOM 709 O O . ARG A 1 93 ? -4.493 12.848 14.295 1.00 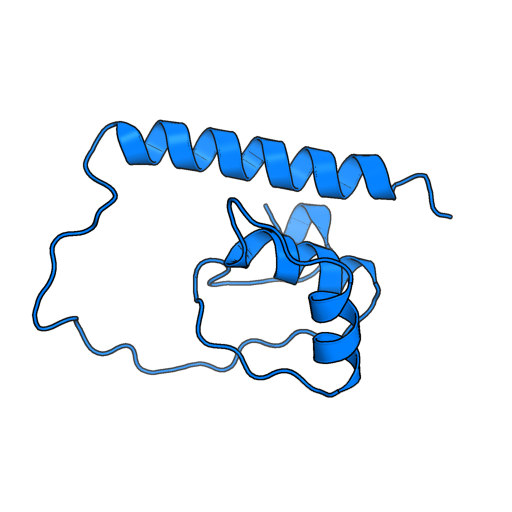55.44 93 ARG A O 1
ATOM 716 N N . GLY A 1 94 ? -6.133 13.432 12.847 1.00 47.16 94 GLY A N 1
ATOM 717 C CA . GLY A 1 94 ? -7.082 14.016 13.801 1.00 47.16 94 GLY A CA 1
ATOM 718 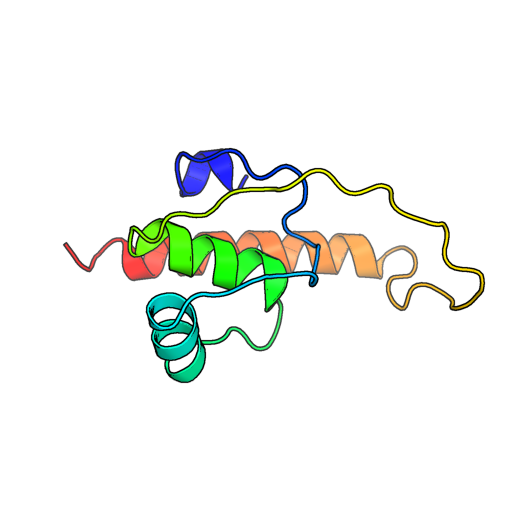C C . GLY A 1 94 ? -8.204 13.085 14.279 1.00 47.16 94 GLY A C 1
ATOM 719 O O . GLY A 1 94 ? -8.943 13.485 15.165 1.00 47.16 94 GLY A O 1
ATOM 720 N N . ASP A 1 95 ? -8.314 11.866 13.744 1.00 46.78 95 ASP A N 1
ATOM 721 C CA . ASP A 1 95 ? -9.363 10.886 14.101 1.00 46.78 95 ASP A CA 1
ATOM 722 C C . ASP A 1 95 ? -8.957 9.983 15.287 1.00 46.78 95 ASP A C 1
ATOM 724 O O . ASP A 1 95 ? -9.146 8.766 15.279 1.00 46.78 95 ASP A O 1
ATOM 728 N N . LYS A 1 96 ? -8.330 10.577 16.308 1.00 42.00 96 LYS A N 1
ATOM 729 C CA . LYS A 1 96 ? -8.052 9.914 17.590 1.00 42.00 96 LYS A CA 1
ATOM 730 C C . LYS A 1 96 ? -8.983 10.419 18.676 1.00 42.00 96 LYS A C 1
ATOM 732 O O . LYS A 1 96 ? -9.134 11.655 18.770 1.00 42.00 96 LYS A O 1
#

pLDDT: mean 74.72, std 10.97, range [42.0, 92.0]

Foldseek 3Di:
DLCVLLVDDDPDQQDPDDDDDPVLVVVCVVDADDLRRRNQSVSVCSVVPHDDDDDDDDDDDDPDDDPPDDDPNVVVSVVVVVVVSVCSSVVCPPVD

Secondary structure (DSSP, 8-state):
-HHHHHSS--S-TT-------HHHHHHHHH---SS-HHHHHHHHHHHTT---------PPPPSS---S--THHHHHHHHHHHHHHHHHHHHTTS--

Sequence (96 aa):
MLELLTGKVVTDPTSGFRACNKDAIDLFCKSYPDDYPEPESIALAMKLGLPVMEAPVKMNERQGGRSSIGGFSSVYYMINVTLAIVLVCWVHRGDK